Protein AF-A6WWS0-F1 (afdb_monomer_lite)

Organism: Brucella anthropi (strain ATCC 49188 / DSM 6882 / CCUG 24695 / JCM 21032 / LMG 3331 / NBRC 15819 / NCTC 12168 / Alc 37) (NCBI:txid439375)

Sequence (88 aa):
MASSKQQAERLRKQRERQKEYRDRMRAERKPTRDDVARVFLHFMIAKAMKSGNQDGMEKLIDLLLDGLADQGFDKDASLDVIDDLIDR

pLDDT: mean 77.32, std 8.54, range [50.44, 93.62]

Foldseek 3Di:
DPVVVVVVVVVVVVVVVVVVVVVVCVVVVPQDPVSVVLVVLVVVVVVCVVVVPVVVVVVVLVVVLVVCVVVVDDSVVVVVVSVVSVVD

Structure (mmCIF, N/CA/C/O backbone):
data_AF-A6WWS0-F1
#
_entry.id   AF-A6WWS0-F1
#
loop_
_atom_site.group_PDB
_atom_site.id
_atom_site.type_symbol
_atom_site.label_atom_id
_atom_site.label_alt_id
_atom_site.label_comp_id
_atom_site.label_asym_id
_atom_site.label_entity_id
_atom_site.label_seq_id
_atom_site.pdbx_PDB_ins_code
_atom_site.Cartn_x
_atom_site.Cartn_y
_atom_site.Cartn_z
_atom_site.occupancy
_atom_site.B_iso_or_equiv
_atom_site.auth_seq_id
_atom_site.auth_comp_id
_atom_site.auth_asym_id
_atom_site.auth_atom_id
_atom_site.pdbx_PDB_model_num
ATOM 1 N N . MET A 1 1 ? 11.168 -17.923 -35.201 1.00 50.44 1 MET A N 1
ATOM 2 C CA . MET A 1 1 ? 11.810 -18.493 -33.988 1.00 50.44 1 MET A CA 1
ATOM 3 C C . MET A 1 1 ? 12.993 -17.663 -33.435 1.00 50.44 1 MET A C 1
ATOM 5 O O . MET A 1 1 ? 13.626 -18.104 -32.488 1.00 50.44 1 MET A O 1
ATOM 9 N N . ALA A 1 2 ? 13.276 -16.443 -33.929 1.00 54.00 2 ALA A N 1
ATOM 10 C CA . ALA A 1 2 ? 14.359 -15.578 -33.411 1.00 54.00 2 ALA A CA 1
ATOM 11 C C . ALA A 1 2 ? 13.934 -14.607 -32.278 1.00 54.00 2 ALA A C 1
ATOM 13 O O . ALA A 1 2 ? 14.783 -14.045 -31.591 1.00 54.00 2 ALA A O 1
ATOM 14 N N . SER A 1 3 ? 12.625 -14.427 -32.060 1.00 62.03 3 SER A N 1
ATOM 15 C CA . SER A 1 3 ? 12.073 -13.430 -31.126 1.00 62.03 3 SER A CA 1
ATOM 16 C C . SER A 1 3 ? 12.222 -13.819 -29.645 1.00 62.03 3 SER A C 1
ATOM 18 O O . SER A 1 3 ? 12.569 -12.973 -28.823 1.00 62.03 3 SER A O 1
ATOM 20 N N . SER A 1 4 ? 12.079 -15.105 -29.297 1.00 69.75 4 SER A N 1
ATOM 21 C CA . SER A 1 4 ? 12.092 -15.550 -27.892 1.00 69.75 4 SER A CA 1
ATOM 22 C C . SER A 1 4 ? 13.459 -15.404 -27.218 1.00 69.75 4 SER A C 1
ATOM 24 O O . SER A 1 4 ? 13.527 -15.015 -26.055 1.00 69.75 4 SER A O 1
ATOM 26 N N . LYS A 1 5 ? 14.564 -15.640 -27.945 1.00 72.94 5 LYS A N 1
ATOM 27 C CA . LYS A 1 5 ? 15.928 -15.436 -27.423 1.00 72.94 5 LYS A CA 1
ATOM 28 C C . LYS A 1 5 ? 16.219 -13.957 -27.152 1.00 72.94 5 LYS A C 1
ATOM 30 O O . LYS A 1 5 ? 16.749 -13.631 -26.095 1.00 72.94 5 LYS A O 1
ATOM 35 N N . GLN A 1 6 ? 15.815 -13.056 -28.051 1.00 78.00 6 GLN A N 1
ATOM 36 C CA . GLN A 1 6 ? 15.976 -11.611 -27.847 1.00 78.00 6 GLN A CA 1
ATOM 37 C C . GLN A 1 6 ? 15.075 -11.075 -26.724 1.00 78.00 6 GLN A C 1
ATOM 39 O O . GLN A 1 6 ? 15.502 -10.217 -25.952 1.00 78.00 6 GLN A O 1
ATOM 44 N N . GLN A 1 7 ? 13.849 -11.589 -26.590 1.00 75.06 7 GLN A N 1
ATOM 45 C CA . GLN A 1 7 ? 12.951 -11.262 -25.477 1.00 75.06 7 GLN A CA 1
ATOM 46 C C . GLN A 1 7 ? 13.507 -11.753 -24.135 1.00 75.06 7 GLN A C 1
ATOM 48 O O . GLN A 1 7 ? 13.545 -10.986 -23.174 1.00 75.06 7 GLN A O 1
ATOM 53 N N . ALA A 1 8 ? 14.010 -12.989 -24.079 1.00 79.88 8 ALA A N 1
ATOM 54 C CA . ALA A 1 8 ? 14.644 -13.548 -22.889 1.00 79.88 8 ALA A CA 1
ATOM 55 C C . ALA A 1 8 ? 15.878 -12.737 -22.470 1.00 79.88 8 ALA A C 1
ATOM 57 O O . ALA A 1 8 ? 16.068 -12.457 -21.287 1.00 79.88 8 ALA A O 1
ATOM 58 N N . GLU A 1 9 ? 16.686 -12.291 -23.431 1.00 82.44 9 GLU A N 1
ATOM 59 C CA . GLU A 1 9 ? 17.861 -11.472 -23.145 1.00 82.44 9 GLU A CA 1
ATOM 60 C C . GLU A 1 9 ? 17.491 -10.059 -22.662 1.00 82.44 9 GLU A C 1
ATOM 62 O O . GLU A 1 9 ? 18.115 -9.536 -21.736 1.00 82.44 9 GLU A O 1
ATOM 67 N N . ARG A 1 10 ? 16.433 -9.452 -23.218 1.00 81.00 10 ARG A N 1
ATOM 68 C CA . ARG A 1 10 ? 15.889 -8.175 -22.724 1.00 81.00 10 ARG A CA 1
ATOM 69 C C . ARG A 1 10 ? 15.356 -8.299 -21.298 1.00 81.00 10 ARG A C 1
ATOM 71 O O . ARG A 1 10 ? 15.695 -7.464 -20.460 1.00 81.00 10 ARG A O 1
ATOM 78 N N . LEU A 1 11 ? 14.585 -9.348 -21.012 1.00 81.50 11 LEU A N 1
ATOM 79 C CA . LEU A 1 11 ? 14.064 -9.639 -19.675 1.00 81.50 11 LEU A CA 1
ATOM 80 C C . LEU A 1 11 ? 15.196 -9.890 -18.674 1.00 81.50 11 LEU A C 1
ATOM 82 O O . LEU A 1 11 ? 15.144 -9.376 -17.558 1.00 81.50 11 LEU A O 1
ATOM 86 N N . ARG A 1 12 ? 16.251 -10.614 -19.072 1.00 83.25 12 ARG A N 1
ATOM 87 C CA . ARG A 1 12 ? 17.434 -10.836 -18.229 1.00 83.25 12 ARG A CA 1
ATOM 88 C C . ARG A 1 12 ? 18.126 -9.520 -17.879 1.00 83.25 12 ARG A C 1
ATOM 90 O O . ARG A 1 12 ? 18.305 -9.236 -16.700 1.00 83.25 12 ARG A O 1
ATOM 97 N N . LYS A 1 13 ? 18.404 -8.676 -18.878 1.00 84.44 13 LYS A N 1
ATOM 98 C CA . LYS A 1 13 ? 19.014 -7.349 -18.672 1.00 84.44 13 LYS A CA 1
ATOM 99 C C . LYS A 1 13 ? 18.138 -6.438 -17.807 1.00 84.44 13 LYS A C 1
ATOM 101 O O . LYS A 1 13 ? 18.645 -5.646 -17.021 1.00 84.44 13 LYS A O 1
ATOM 106 N N . GLN A 1 14 ? 16.815 -6.534 -17.931 1.00 81.81 14 GLN A N 1
ATOM 107 C CA . GLN A 1 14 ? 15.888 -5.769 -17.095 1.00 81.81 14 GLN A CA 1
ATOM 108 C C . GLN A 1 14 ? 15.897 -6.256 -15.640 1.00 81.81 14 GLN A C 1
ATOM 110 O O . GLN A 1 14 ? 15.919 -5.432 -14.728 1.00 81.81 14 GLN A O 1
ATOM 115 N N . ARG A 1 15 ? 15.947 -7.576 -15.420 1.00 79.00 15 ARG A N 1
ATOM 116 C CA . ARG A 1 15 ? 16.088 -8.179 -14.086 1.00 79.00 15 ARG A CA 1
ATOM 117 C C . ARG A 1 15 ? 17.421 -7.820 -13.433 1.00 79.00 15 ARG A C 1
ATOM 119 O O . ARG A 1 15 ? 17.421 -7.481 -12.255 1.00 79.00 15 ARG A O 1
ATOM 126 N N . GLU A 1 16 ? 18.520 -7.846 -14.185 1.00 84.56 16 GLU A N 1
ATOM 127 C CA . GLU A 1 16 ? 19.852 -7.430 -13.719 1.00 84.56 16 GLU A CA 1
ATOM 128 C C . GLU A 1 16 ? 19.843 -5.962 -13.273 1.00 84.56 16 GLU A C 1
ATOM 130 O O . GLU A 1 16 ? 20.174 -5.679 -12.125 1.00 84.56 16 GLU A O 1
ATOM 135 N N . ARG A 1 17 ? 19.313 -5.045 -14.097 1.00 76.88 17 ARG A N 1
ATOM 136 C CA . ARG A 1 17 ? 19.169 -3.625 -13.720 1.00 76.88 17 ARG A CA 1
ATOM 137 C C . ARG A 1 17 ? 18.304 -3.416 -12.476 1.00 76.88 17 ARG A C 1
ATOM 139 O O . ARG A 1 17 ? 18.638 -2.608 -11.614 1.00 76.88 17 ARG A O 1
ATOM 146 N N . GLN A 1 18 ? 17.186 -4.135 -12.361 1.00 74.69 18 GLN A N 1
ATOM 147 C CA . GLN A 1 18 ? 16.332 -4.059 -11.170 1.00 74.69 18 GLN A CA 1
ATOM 148 C C . GLN A 1 18 ? 17.005 -4.644 -9.926 1.00 74.69 18 GLN A C 1
ATOM 150 O O . GLN A 1 18 ? 16.714 -4.213 -8.810 1.00 74.69 18 GLN A O 1
ATOM 155 N N . LYS A 1 19 ? 17.867 -5.650 -10.090 1.00 74.75 19 LYS A N 1
ATOM 156 C CA . LYS A 1 19 ? 18.652 -6.218 -8.996 1.00 74.75 19 LYS A CA 1
ATOM 157 C C . LYS A 1 19 ? 19.700 -5.212 -8.522 1.00 74.75 19 LYS A C 1
ATOM 159 O O . LYS A 1 19 ? 19.696 -4.882 -7.346 1.00 74.75 19 LYS A O 1
ATOM 164 N N . GLU A 1 20 ? 20.487 -4.640 -9.430 1.00 81.56 20 GLU A N 1
ATOM 165 C CA . GLU A 1 20 ? 21.491 -3.615 -9.109 1.00 81.56 20 GLU A CA 1
ATOM 166 C C . GLU A 1 20 ? 20.873 -2.378 -8.447 1.00 81.56 20 GLU A C 1
ATOM 168 O O . GLU A 1 20 ? 21.413 -1.852 -7.476 1.00 81.56 20 GLU A O 1
ATOM 173 N N . TYR A 1 21 ? 19.706 -1.935 -8.923 1.00 76.12 21 TYR A N 1
ATOM 174 C CA . TYR A 1 21 ? 18.963 -0.846 -8.293 1.00 76.12 21 TYR A CA 1
ATOM 175 C C . TYR A 1 21 ? 18.555 -1.187 -6.851 1.00 76.12 21 TYR A C 1
ATOM 177 O O . TYR A 1 21 ? 18.758 -0.377 -5.949 1.00 76.12 21 TYR A O 1
ATOM 185 N N . ARG A 1 22 ? 18.029 -2.397 -6.611 1.00 71.31 22 ARG A N 1
ATOM 186 C CA . ARG A 1 22 ? 17.667 -2.863 -5.262 1.00 71.31 22 ARG A CA 1
ATOM 187 C C . ARG A 1 22 ? 18.886 -3.014 -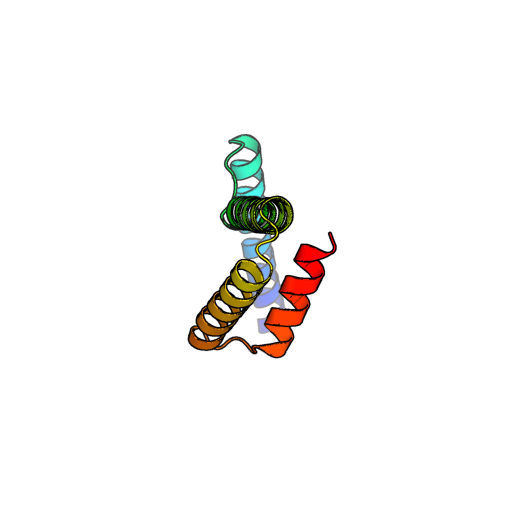4.355 1.00 71.31 22 ARG A C 1
ATOM 189 O O . ARG A 1 22 ? 18.816 -2.620 -3.195 1.00 71.31 22 ARG A O 1
ATOM 196 N N . ASP A 1 23 ? 19.992 -3.535 -4.875 1.00 77.56 23 ASP A N 1
ATOM 197 C CA . ASP A 1 23 ? 21.236 -3.716 -4.125 1.00 77.56 23 ASP A CA 1
ATOM 198 C C . ASP A 1 23 ? 21.839 -2.358 -3.722 1.00 77.56 23 ASP A C 1
ATOM 200 O O . ASP A 1 23 ? 22.253 -2.184 -2.576 1.00 77.56 23 ASP A O 1
ATOM 204 N N . ARG A 1 24 ? 21.782 -1.351 -4.606 1.00 72.94 24 ARG A N 1
ATOM 205 C CA . ARG A 1 24 ? 22.157 0.035 -4.280 1.00 72.94 24 ARG A CA 1
ATOM 206 C C . ARG A 1 24 ? 21.250 0.666 -3.227 1.00 72.94 24 ARG A C 1
ATOM 208 O O . ARG A 1 24 ? 21.753 1.242 -2.271 1.00 72.94 24 ARG A O 1
ATOM 215 N N . MET A 1 25 ? 19.931 0.527 -3.364 1.00 64.62 25 MET A N 1
ATOM 216 C CA . MET A 1 25 ? 18.977 1.056 -2.377 1.00 64.62 25 MET A CA 1
ATOM 217 C C . MET A 1 25 ? 19.175 0.414 -0.993 1.00 64.62 25 MET A C 1
ATOM 219 O O . MET A 1 25 ? 19.130 1.109 0.022 1.00 64.62 25 MET A O 1
ATOM 223 N N . ARG A 1 26 ? 19.476 -0.893 -0.948 1.00 65.69 26 ARG A N 1
ATOM 224 C CA . ARG A 1 26 ? 19.851 -1.604 0.286 1.00 65.69 26 ARG A CA 1
ATOM 225 C C . ARG A 1 26 ? 21.153 -1.077 0.886 1.00 65.69 26 ARG A C 1
ATOM 227 O O . ARG A 1 26 ? 21.203 -0.868 2.096 1.00 65.69 26 ARG A O 1
ATOM 234 N N . ALA A 1 27 ? 22.178 -0.840 0.066 1.00 69.88 27 ALA A N 1
ATOM 235 C CA . ALA A 1 27 ? 23.450 -0.275 0.520 1.00 69.88 27 ALA A CA 1
ATOM 236 C C . ALA A 1 27 ? 23.283 1.150 1.080 1.00 69.88 27 ALA A C 1
ATOM 238 O O . ALA A 1 27 ? 23.881 1.491 2.096 1.00 69.88 27 ALA A O 1
ATOM 239 N N . GLU A 1 28 ? 22.408 1.952 0.470 1.00 73.38 28 GLU A N 1
ATOM 240 C CA . GLU A 1 28 ? 22.048 3.303 0.920 1.00 73.38 28 GLU A CA 1
ATOM 241 C C . GLU A 1 28 ? 21.085 3.300 2.131 1.00 73.38 28 GLU A C 1
ATOM 243 O O . GLU A 1 28 ? 20.744 4.366 2.641 1.00 73.38 28 GLU A O 1
ATOM 248 N N . ARG A 1 29 ? 20.636 2.119 2.603 1.00 69.19 29 ARG A N 1
ATOM 249 C CA . ARG A 1 29 ? 19.605 1.932 3.652 1.00 69.19 29 ARG A CA 1
ATOM 250 C C . ARG A 1 29 ? 18.347 2.771 3.404 1.00 69.19 29 ARG A C 1
ATOM 252 O O . ARG A 1 29 ? 17.649 3.156 4.342 1.00 69.19 29 ARG A O 1
ATOM 259 N N . LYS A 1 30 ? 18.069 3.070 2.136 1.00 68.19 30 LYS A N 1
ATOM 260 C CA . LYS A 1 30 ? 16.957 3.917 1.734 1.00 68.19 30 LYS A CA 1
ATOM 261 C C . LYS A 1 30 ? 15.717 3.035 1.604 1.00 68.19 30 LYS A C 1
ATOM 263 O O . LYS A 1 30 ? 15.736 2.111 0.787 1.00 68.19 30 LYS A O 1
ATOM 268 N N . PRO A 1 31 ? 14.653 3.283 2.385 1.00 68.06 31 PRO A N 1
ATOM 269 C CA . PRO A 1 31 ? 13.441 2.489 2.281 1.00 68.06 31 PRO A CA 1
ATOM 270 C C . PRO A 1 31 ? 12.825 2.684 0.895 1.00 68.06 31 PRO A C 1
ATOM 272 O O . PRO A 1 31 ? 12.772 3.797 0.361 1.00 68.06 31 PRO A O 1
ATOM 275 N N . THR A 1 32 ? 12.382 1.587 0.291 1.00 73.38 32 THR A N 1
ATOM 276 C CA . THR A 1 32 ? 11.624 1.629 -0.956 1.00 73.38 32 THR A CA 1
ATOM 277 C C . THR A 1 32 ? 10.202 2.126 -0.694 1.00 73.38 32 THR A C 1
ATOM 279 O O . THR A 1 32 ? 9.746 2.194 0.448 1.00 73.38 32 THR A O 1
ATOM 282 N N . ARG A 1 33 ? 9.463 2.461 -1.760 1.00 67.81 33 ARG A N 1
ATOM 283 C CA . ARG A 1 33 ? 8.035 2.802 -1.647 1.00 67.81 33 ARG A CA 1
ATOM 284 C C . ARG A 1 33 ? 7.243 1.690 -0.944 1.00 67.81 33 ARG A C 1
ATOM 286 O O . ARG A 1 33 ? 6.358 2.011 -0.161 1.00 67.81 33 ARG A O 1
ATOM 293 N N . ASP A 1 34 ? 7.581 0.425 -1.204 1.00 74.00 34 ASP A N 1
ATOM 294 C CA . ASP A 1 34 ? 6.940 -0.735 -0.571 1.00 74.00 34 ASP A CA 1
ATOM 295 C C . ASP A 1 34 ? 7.281 -0.829 0.922 1.00 74.00 34 ASP A C 1
ATOM 297 O O . ASP A 1 34 ? 6.394 -1.026 1.744 1.00 74.00 34 ASP A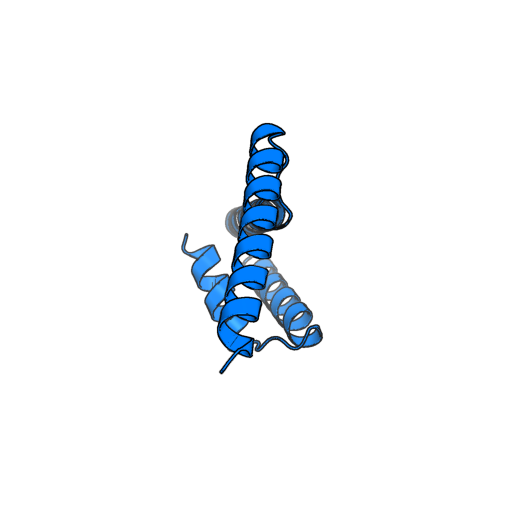 O 1
ATOM 301 N N . ASP A 1 35 ? 8.543 -0.587 1.293 1.00 69.81 35 ASP A N 1
ATOM 302 C CA . ASP A 1 35 ? 8.960 -0.576 2.703 1.00 69.81 35 ASP A CA 1
ATOM 303 C C . ASP A 1 35 ? 8.227 0.520 3.492 1.00 69.81 35 ASP A C 1
ATOM 305 O O . ASP A 1 35 ? 7.759 0.284 4.606 1.00 69.81 35 ASP A O 1
ATOM 309 N N . VAL A 1 36 ? 8.078 1.714 2.902 1.00 71.06 36 VAL A N 1
ATOM 310 C CA . VAL A 1 36 ? 7.315 2.815 3.511 1.00 71.06 36 VAL A CA 1
ATOM 311 C C . VAL A 1 36 ? 5.833 2.462 3.608 1.00 71.06 36 VAL A C 1
ATOM 313 O O . VAL A 1 36 ? 5.244 2.663 4.666 1.00 71.06 36 VAL A O 1
ATOM 316 N N . ALA A 1 37 ? 5.236 1.918 2.543 1.00 76.38 37 ALA A N 1
ATOM 317 C CA . ALA A 1 37 ? 3.829 1.520 2.535 1.00 76.38 37 ALA A CA 1
ATOM 318 C C . ALA A 1 37 ? 3.537 0.458 3.604 1.00 76.38 37 ALA A C 1
ATOM 320 O O . ALA A 1 37 ? 2.579 0.599 4.358 1.00 76.38 37 ALA A O 1
ATOM 321 N N . ARG A 1 38 ? 4.410 -0.548 3.732 1.00 75.81 38 ARG A N 1
ATOM 322 C CA . ARG A 1 38 ? 4.294 -1.618 4.727 1.00 75.81 38 ARG A CA 1
ATOM 323 C C . ARG A 1 38 ? 4.353 -1.087 6.156 1.00 75.81 38 ARG A C 1
ATOM 325 O O . ARG A 1 38 ? 3.489 -1.406 6.965 1.00 75.81 38 ARG A O 1
ATOM 332 N N . VAL A 1 39 ? 5.350 -0.257 6.471 1.00 75.38 39 VAL A N 1
ATOM 333 C CA . VAL A 1 39 ? 5.486 0.328 7.817 1.00 75.38 39 VAL A CA 1
ATOM 334 C C . VAL A 1 39 ? 4.323 1.272 8.121 1.00 75.38 39 VAL A C 1
ATOM 336 O O . VAL A 1 39 ? 3.810 1.275 9.239 1.00 75.38 39 VAL A O 1
ATOM 339 N N . PHE A 1 40 ? 3.881 2.052 7.134 1.00 75.06 40 PHE A N 1
ATOM 340 C CA . PHE A 1 40 ? 2.760 2.971 7.291 1.00 75.06 40 PHE A CA 1
ATOM 341 C C . PHE A 1 40 ? 1.446 2.227 7.557 1.00 75.06 40 PHE A C 1
ATOM 343 O O . PHE A 1 40 ? 0.741 2.573 8.503 1.00 75.06 40 PHE A O 1
ATOM 350 N N . LEU A 1 41 ? 1.157 1.172 6.788 1.00 76.50 41 LEU A N 1
ATOM 351 C CA . LEU A 1 41 ? -0.019 0.326 6.985 1.00 76.50 41 LEU A CA 1
ATOM 352 C C . LEU A 1 41 ? -0.006 -0.318 8.376 1.00 76.50 41 LEU A C 1
ATOM 354 O O . LEU A 1 41 ? -0.962 -0.154 9.132 1.00 76.50 41 LEU A O 1
ATOM 358 N N . HIS A 1 42 ? 1.107 -0.949 8.762 1.00 76.56 42 HIS A N 1
ATOM 359 C CA . HIS A 1 42 ? 1.255 -1.550 10.089 1.00 76.56 42 HIS A CA 1
ATOM 360 C C . HIS A 1 42 ? 1.023 -0.531 11.216 1.00 76.56 42 HIS A C 1
ATOM 362 O O . HIS A 1 42 ? 0.326 -0.815 12.190 1.00 76.56 42 HIS A O 1
ATOM 368 N N . PHE A 1 43 ? 1.558 0.687 11.082 1.00 77.00 43 PHE A N 1
ATOM 369 C CA . PHE A 1 43 ? 1.365 1.742 12.075 1.00 77.00 43 PHE A CA 1
ATOM 370 C C . PHE A 1 43 ? -0.100 2.186 12.183 1.00 77.00 43 PHE A C 1
ATOM 372 O O . PHE A 1 43 ? -0.600 2.400 13.289 1.00 77.00 43 PHE A O 1
ATOM 379 N N . MET A 1 44 ? -0.799 2.307 11.052 1.00 75.19 44 MET A N 1
ATOM 380 C CA . MET A 1 44 ? -2.226 2.634 11.024 1.00 75.19 44 MET A CA 1
ATOM 381 C C . MET A 1 44 ? -3.062 1.536 11.692 1.00 75.19 44 MET A C 1
ATOM 383 O O . MET A 1 44 ? -3.918 1.860 12.518 1.00 75.19 44 MET A O 1
ATOM 387 N N . ILE A 1 45 ? -2.744 0.261 11.434 1.00 72.62 45 ILE A N 1
ATOM 388 C CA . ILE A 1 45 ? -3.387 -0.891 12.081 1.00 72.62 45 ILE A CA 1
ATOM 389 C C . ILE A 1 45 ? -3.165 -0.891 13.588 1.00 72.62 45 ILE 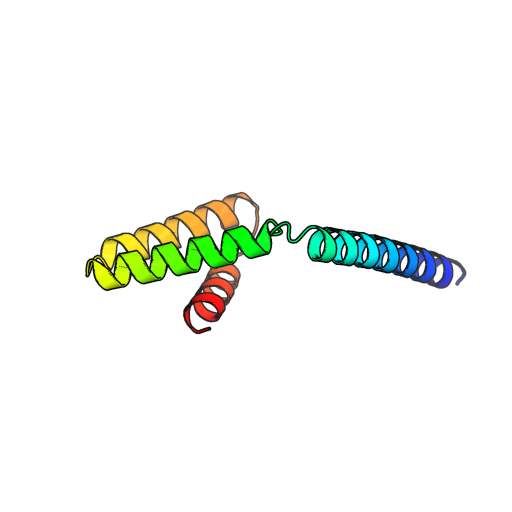A C 1
ATOM 391 O O . ILE A 1 45 ? -4.129 -0.877 14.358 1.00 72.62 45 ILE A O 1
ATOM 395 N N . ALA A 1 46 ? -1.911 -0.815 14.029 1.00 74.19 46 ALA A N 1
ATOM 396 C CA . ALA A 1 46 ? -1.577 -0.791 15.449 1.00 74.19 46 ALA A CA 1
ATOM 397 C C . ALA A 1 46 ? -2.250 0.385 16.180 1.00 74.19 46 ALA A C 1
ATOM 399 O O . ALA A 1 46 ? -2.717 0.240 17.313 1.00 74.19 46 ALA A O 1
ATOM 400 N N . LYS A 1 47 ? -2.337 1.553 15.530 1.00 74.00 47 LYS A N 1
ATOM 401 C CA . LYS A 1 47 ? -3.003 2.734 16.086 1.00 74.00 47 LYS A CA 1
ATOM 402 C C . LYS A 1 47 ? -4.514 2.536 16.212 1.00 74.00 47 LYS A C 1
ATOM 404 O O . LYS A 1 47 ? -5.050 2.884 17.261 1.00 74.00 47 LYS A O 1
ATOM 409 N N . ALA A 1 48 ? -5.175 1.992 15.190 1.00 70.31 48 ALA A N 1
ATOM 410 C CA . ALA A 1 48 ? -6.615 1.740 15.202 1.00 70.31 48 ALA A CA 1
ATOM 411 C C . ALA A 1 48 ? -7.012 0.690 16.253 1.00 70.31 48 ALA A C 1
ATOM 413 O O . ALA A 1 48 ? -7.971 0.899 16.997 1.00 70.31 48 ALA A O 1
ATOM 414 N N . MET A 1 49 ? -6.221 -0.383 16.395 1.00 70.12 49 MET A N 1
ATOM 415 C CA . MET A 1 49 ? -6.436 -1.366 17.462 1.00 70.12 49 MET A CA 1
ATOM 416 C C . MET A 1 49 ? -6.263 -0.745 18.850 1.00 70.12 49 MET A C 1
ATOM 418 O O . MET A 1 49 ? -7.081 -0.961 19.740 1.00 70.12 49 MET A O 1
ATOM 422 N N . LYS A 1 50 ? -5.213 0.065 19.045 1.00 74.50 50 LYS A N 1
ATOM 423 C CA . LYS A 1 50 ? -4.933 0.696 20.342 1.00 74.50 50 LYS A CA 1
ATOM 424 C C . LYS A 1 50 ? -5.990 1.728 20.743 1.00 74.50 50 LYS A C 1
ATOM 426 O O . LYS A 1 50 ? -6.203 1.935 21.934 1.00 74.50 50 LYS A O 1
ATOM 431 N N . SER A 1 51 ? -6.629 2.391 19.781 1.00 73.81 51 SER A N 1
ATOM 432 C CA . SER A 1 51 ? -7.702 3.352 20.049 1.00 73.81 51 SER A CA 1
ATOM 433 C C . SER A 1 51 ? -9.086 2.713 20.192 1.00 73.81 51 SER A C 1
ATOM 435 O O . SER A 1 51 ? -10.029 3.439 20.493 1.00 73.81 51 SER A O 1
ATOM 437 N N . GLY A 1 52 ? -9.226 1.397 19.970 1.00 69.88 52 GLY A N 1
ATOM 438 C CA . GLY A 1 52 ? -10.530 0.724 19.925 1.00 69.88 52 GLY A CA 1
ATOM 439 C C . GLY A 1 52 ? -11.427 1.230 18.790 1.00 69.88 52 GLY A C 1
ATOM 440 O O . GLY A 1 52 ? -12.640 1.058 18.840 1.00 69.88 52 GLY A O 1
ATOM 441 N N . ASN A 1 53 ? -10.847 1.896 17.788 1.00 73.44 53 ASN A N 1
ATOM 442 C CA . ASN A 1 53 ? -11.578 2.557 16.712 1.00 73.44 53 ASN A CA 1
ATOM 443 C C . ASN A 1 53 ? -11.706 1.618 15.505 1.00 73.44 53 ASN A C 1
ATOM 445 O O . ASN A 1 53 ? -11.060 1.842 14.478 1.00 73.44 53 ASN A O 1
ATOM 449 N N . GLN A 1 54 ? -12.501 0.555 15.657 1.00 70.88 54 GLN A N 1
ATOM 450 C CA . GLN A 1 54 ? -12.757 -0.418 14.588 1.00 70.88 54 GLN A CA 1
ATOM 451 C C . GLN A 1 54 ? -13.410 0.245 13.364 1.00 70.88 54 GLN A C 1
ATOM 453 O O . GLN A 1 54 ? -12.905 0.079 12.258 1.00 70.88 54 GLN A O 1
ATOM 458 N N . ASP A 1 55 ? -14.395 1.126 13.561 1.00 77.88 55 ASP A N 1
ATOM 459 C CA . ASP A 1 55 ? -15.026 1.907 12.482 1.00 77.88 55 ASP A CA 1
ATOM 460 C C . ASP A 1 55 ? -14.024 2.732 11.659 1.00 77.88 55 ASP A C 1
ATOM 462 O O . ASP A 1 55 ? -14.181 2.932 10.454 1.00 77.88 55 ASP A O 1
ATOM 466 N N . GLY A 1 56 ? -12.998 3.280 12.314 1.00 77.69 56 GLY A N 1
ATOM 467 C CA . GLY A 1 56 ? -11.949 4.044 11.643 1.00 77.69 56 GLY A CA 1
ATOM 468 C C . GLY A 1 56 ? -11.032 3.171 10.791 1.00 77.69 56 GLY A C 1
ATOM 469 O O . GLY A 1 56 ? -10.483 3.661 9.806 1.00 77.69 56 GLY A O 1
ATOM 470 N N . MET A 1 57 ? -10.872 1.900 11.165 1.00 77.00 57 MET A N 1
ATOM 471 C CA . MET A 1 57 ? -10.121 0.928 10.381 1.00 77.00 57 MET A CA 1
ATOM 472 C C . MET A 1 57 ? -10.899 0.494 9.142 1.00 77.00 57 MET A C 1
ATOM 474 O O . MET A 1 57 ? -10.359 0.565 8.043 1.00 77.00 57 MET A O 1
ATOM 478 N N . GLU A 1 58 ? -12.165 0.108 9.303 1.00 80.75 58 GLU A N 1
ATOM 479 C CA . GLU A 1 58 ? -13.016 -0.313 8.182 1.00 80.75 58 GLU A CA 1
ATOM 480 C C . GLU A 1 58 ? -13.085 0.778 7.107 1.00 80.75 58 GLU A C 1
ATOM 482 O O . GLU A 1 58 ? -12.785 0.529 5.944 1.00 80.75 58 GLU A O 1
ATOM 487 N N . LYS A 1 59 ? -13.298 2.038 7.513 1.00 83.62 59 LYS A N 1
ATOM 488 C CA . LYS A 1 59 ? -13.285 3.184 6.587 1.00 83.62 59 LYS A CA 1
ATOM 489 C C . LYS A 1 59 ? -11.951 3.387 5.870 1.00 83.62 59 LYS A C 1
ATOM 491 O O . LYS A 1 59 ? -11.931 3.903 4.756 1.00 83.62 59 LYS A O 1
ATOM 496 N N . LEU A 1 60 ? -10.830 3.063 6.515 1.00 81.56 60 LEU A N 1
ATOM 497 C CA . LEU A 1 60 ? -9.512 3.168 5.890 1.00 81.56 60 LEU A CA 1
ATOM 498 C C . LEU A 1 60 ? -9.316 2.069 4.840 1.00 81.56 60 LEU A C 1
ATOM 500 O O . LEU A 1 60 ? -8.755 2.352 3.781 1.00 81.56 60 LEU A O 1
ATOM 504 N N . ILE A 1 61 ? -9.778 0.851 5.132 1.00 83.88 61 ILE A N 1
ATOM 505 C CA . ILE A 1 61 ? -9.765 -0.277 4.194 1.00 83.88 61 ILE A CA 1
ATOM 506 C C . ILE A 1 61 ? -10.640 0.057 2.983 1.00 83.88 61 ILE A C 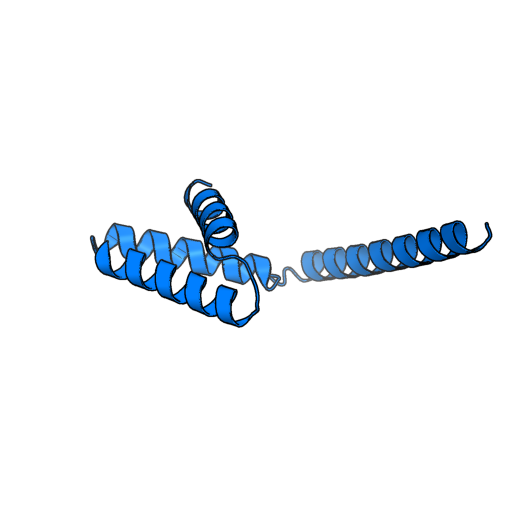1
ATOM 508 O O . ILE A 1 61 ? -10.151 -0.022 1.858 1.00 83.88 61 ILE A O 1
ATOM 512 N N . ASP A 1 62 ? -11.861 0.549 3.196 1.00 88.38 62 ASP A N 1
ATOM 513 C CA . ASP A 1 62 ? -12.759 0.972 2.113 1.00 88.38 62 ASP A CA 1
ATOM 514 C C . ASP A 1 62 ? -12.109 2.030 1.210 1.00 88.38 62 ASP A C 1
ATOM 516 O O . ASP A 1 62 ? -12.109 1.904 -0.014 1.00 88.38 62 ASP A O 1
ATOM 520 N N . LEU A 1 63 ? -11.471 3.044 1.807 1.00 88.38 63 LEU A N 1
ATOM 521 C CA . LEU A 1 63 ? -10.800 4.109 1.058 1.00 88.38 63 LEU A CA 1
ATOM 522 C C . LEU A 1 63 ? -9.612 3.587 0.228 1.00 88.38 63 LEU A C 1
ATOM 524 O O . LEU A 1 63 ? -9.341 4.092 -0.864 1.00 88.38 63 LEU A O 1
ATOM 528 N N . LEU A 1 64 ? -8.887 2.586 0.738 1.00 85.25 64 LEU A N 1
ATOM 529 C CA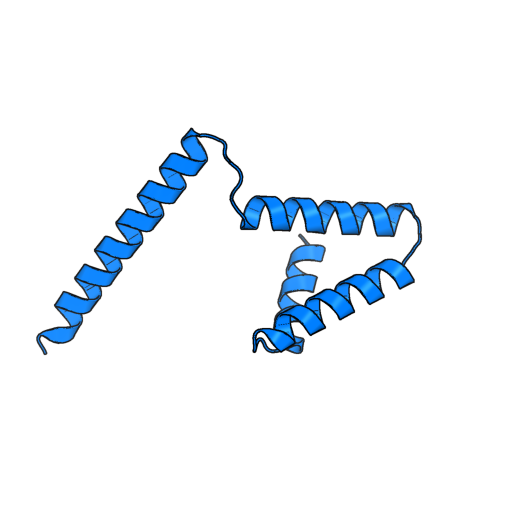 . LEU A 1 64 ? -7.812 1.919 0.002 1.00 85.25 64 LEU A CA 1
ATOM 530 C C . LEU A 1 64 ? -8.365 1.104 -1.170 1.00 85.25 64 LEU A C 1
ATOM 532 O O . LEU A 1 64 ? -7.816 1.190 -2.269 1.00 85.25 64 LEU A O 1
ATOM 536 N N . LEU A 1 65 ? -9.449 0.358 -0.956 1.00 89.94 65 LEU A N 1
ATOM 537 C CA . LEU A 1 65 ? -10.110 -0.425 -1.999 1.00 89.94 65 LEU A CA 1
ATOM 538 C C . LEU A 1 65 ? -10.679 0.468 -3.104 1.00 89.94 65 LEU A C 1
ATOM 540 O O . LEU A 1 65 ? -10.515 0.153 -4.281 1.00 89.94 65 LEU A O 1
ATOM 544 N N . ASP A 1 66 ? -11.287 1.601 -2.752 1.00 91.06 66 ASP A N 1
ATOM 545 C CA . ASP A 1 66 ? -11.748 2.603 -3.718 1.00 91.06 66 ASP A CA 1
ATOM 546 C C . ASP A 1 66 ? -10.579 3.175 -4.528 1.00 91.06 66 ASP A C 1
ATOM 548 O O . ASP A 1 66 ? -10.611 3.171 -5.758 1.00 91.06 66 ASP A O 1
ATOM 552 N N . GLY A 1 67 ? -9.491 3.575 -3.862 1.00 89.12 67 GLY A N 1
ATOM 553 C CA . GLY A 1 67 ? -8.309 4.101 -4.546 1.00 89.12 67 GLY A CA 1
ATOM 554 C C . GLY A 1 67 ? -7.615 3.081 -5.458 1.00 89.12 67 GLY A C 1
ATOM 555 O O . GLY A 1 67 ? -6.995 3.462 -6.455 1.00 89.12 67 GLY A O 1
ATOM 556 N N . LEU A 1 68 ? -7.690 1.788 -5.138 1.00 87.56 68 LEU A N 1
ATOM 557 C CA . LEU A 1 68 ? -7.192 0.703 -5.988 1.00 87.56 68 LEU A CA 1
ATOM 558 C C . LEU A 1 68 ? -8.141 0.429 -7.164 1.00 87.56 68 LEU A C 1
ATOM 560 O O . LEU A 1 68 ? -7.676 0.273 -8.295 1.00 87.56 68 LEU A O 1
ATOM 564 N N . ALA A 1 69 ? -9.451 0.462 -6.933 1.00 91.06 69 ALA A N 1
ATOM 565 C CA . ALA A 1 69 ? -10.453 0.334 -7.986 1.00 91.06 69 ALA A CA 1
ATOM 566 C C . ALA A 1 69 ? -10.347 1.459 -9.026 1.00 91.06 69 ALA A C 1
ATOM 568 O O . ALA A 1 69 ? -10.390 1.190 -10.226 1.00 91.06 69 ALA A O 1
ATOM 569 N N . ASP A 1 70 ? -10.094 2.695 -8.589 1.00 92.38 70 ASP A N 1
ATOM 570 C CA . ASP A 1 70 ? -9.859 3.845 -9.474 1.00 92.38 70 ASP A CA 1
ATOM 571 C C . ASP A 1 70 ? -8.622 3.669 -10.373 1.00 92.38 70 ASP A C 1
ATOM 573 O O . ASP A 1 70 ? -8.534 4.239 -11.462 1.00 92.38 70 ASP A O 1
ATOM 577 N N . GLN A 1 71 ? -7.659 2.851 -9.943 1.00 89.69 71 GLN A N 1
ATOM 578 C CA . GLN A 1 71 ? -6.483 2.476 -10.732 1.00 89.69 71 GLN A CA 1
ATOM 579 C C . GLN A 1 71 ? -6.739 1.267 -11.652 1.00 89.69 71 GLN A C 1
ATOM 581 O O . GLN A 1 71 ? -5.846 0.871 -12.404 1.00 89.69 71 GLN A O 1
ATOM 586 N N . GLY A 1 72 ? -7.949 0.701 -11.620 1.00 90.94 72 GLY A N 1
ATOM 587 C CA . GLY A 1 72 ? -8.366 -0.451 -12.415 1.00 90.94 72 GLY A CA 1
ATOM 588 C C . GLY A 1 72 ? -8.052 -1.806 -11.781 1.00 90.94 72 GLY A C 1
ATOM 589 O O . GLY A 1 72 ? -8.076 -2.814 -12.489 1.00 90.94 72 GLY A O 1
ATOM 590 N N . PHE A 1 73 ? -7.725 -1.849 -10.486 1.00 91.81 73 PHE A N 1
ATOM 591 C CA . PHE A 1 73 ? -7.554 -3.107 -9.761 1.00 91.81 73 PHE A CA 1
ATOM 592 C C . PHE A 1 73 ? -8.902 -3.670 -9.305 1.00 91.81 73 PHE A C 1
ATOM 594 O O . PHE A 1 73 ? -9.845 -2.931 -9.029 1.00 91.81 73 PHE A O 1
ATOM 601 N N . ASP A 1 74 ? -8.982 -4.995 -9.223 1.00 93.62 74 ASP A N 1
ATOM 602 C CA . ASP A 1 74 ? -10.150 -5.684 -8.683 1.00 93.62 74 ASP A CA 1
ATOM 603 C C . ASP A 1 74 ? -10.221 -5.497 -7.161 1.00 93.62 74 ASP A C 1
ATOM 605 O O . ASP A 1 74 ? -9.204 -5.628 -6.471 1.00 93.62 74 ASP A O 1
ATOM 609 N N . LYS A 1 75 ? -11.403 -5.148 -6.643 1.00 87.69 75 LYS A N 1
ATOM 610 C CA . LYS A 1 75 ? -11.583 -4.850 -5.216 1.00 87.69 75 LYS A CA 1
ATOM 611 C C . LYS A 1 75 ? -11.430 -6.092 -4.347 1.00 87.69 75 LYS A C 1
ATOM 613 O O . LYS A 1 75 ? -10.746 -6.009 -3.333 1.00 87.69 75 LYS A O 1
ATOM 618 N N . ASP A 1 76 ? -11.995 -7.222 -4.757 1.00 87.75 76 ASP A N 1
ATOM 619 C CA . ASP A 1 76 ? -11.968 -8.449 -3.959 1.00 87.75 76 ASP A CA 1
ATOM 620 C C . ASP A 1 76 ? -10.538 -9.001 -3.888 1.00 87.75 76 ASP A C 1
ATOM 622 O O . ASP A 1 76 ? -10.010 -9.243 -2.807 1.00 87.75 76 ASP A O 1
ATOM 626 N N . ALA A 1 77 ? -9.837 -9.047 -5.025 1.00 85.19 77 ALA A N 1
ATOM 627 C CA . ALA A 1 77 ? -8.424 -9.426 -5.057 1.00 85.19 77 ALA A CA 1
ATOM 628 C C . ALA A 1 77 ? -7.521 -8.448 -4.280 1.00 85.19 77 ALA A C 1
ATOM 630 O O . ALA A 1 77 ? -6.460 -8.831 -3.787 1.00 85.19 77 ALA A O 1
ATOM 631 N N . SER A 1 78 ? -7.906 -7.172 -4.193 1.00 86.69 78 SER A N 1
ATOM 632 C CA . SER A 1 78 ? -7.186 -6.183 -3.385 1.00 86.69 78 SER A CA 1
ATOM 633 C C . SER A 1 78 ? -7.427 -6.384 -1.891 1.00 86.69 78 SER A C 1
ATOM 635 O O . SER A 1 78 ? -6.489 -6.216 -1.114 1.00 86.69 78 SER A O 1
ATOM 637 N N . LEU A 1 79 ? -8.650 -6.757 -1.500 1.00 85.81 79 LEU A N 1
ATOM 638 C CA . LEU A 1 79 ? -8.999 -7.080 -0.119 1.00 85.81 79 LEU A CA 1
ATOM 639 C C . LEU A 1 79 ? -8.214 -8.301 0.362 1.00 85.81 79 LEU A C 1
ATOM 641 O O . LEU A 1 79 ? -7.555 -8.200 1.389 1.00 85.81 79 LEU A O 1
ATOM 645 N N . ASP A 1 80 ? -8.151 -9.371 -0.436 1.00 84.81 80 ASP A N 1
ATOM 646 C CA . ASP A 1 80 ? -7.358 -10.568 -0.116 1.00 84.81 80 ASP A CA 1
ATOM 647 C C . ASP A 1 80 ? -5.886 -10.223 0.187 1.00 84.81 80 ASP A C 1
ATOM 649 O O . ASP A 1 80 ? -5.285 -10.736 1.128 1.00 84.81 80 ASP A O 1
ATOM 653 N N . VAL A 1 81 ? -5.289 -9.314 -0.595 1.00 81.56 81 VAL A N 1
ATOM 654 C CA . VAL A 1 81 ? -3.902 -8.861 -0.387 1.00 81.56 81 VAL A CA 1
ATOM 655 C C . VAL A 1 81 ? -3.764 -8.008 0.875 1.00 81.56 81 VAL A C 1
ATOM 657 O O . VAL A 1 81 ? -2.728 -8.065 1.538 1.00 81.56 81 VAL A O 1
ATOM 660 N N . ILE A 1 82 ? -4.765 -7.186 1.190 1.00 79.69 82 ILE A N 1
ATOM 661 C CA . ILE A 1 82 ? -4.782 -6.374 2.410 1.00 79.69 82 ILE A CA 1
ATOM 662 C C . ILE A 1 82 ? -4.908 -7.280 3.640 1.00 79.69 82 ILE A C 1
ATOM 664 O O . ILE A 1 82 ? -4.141 -7.092 4.583 1.00 79.69 82 ILE A O 1
ATOM 668 N N . ASP A 1 83 ? -5.784 -8.281 3.607 1.00 79.44 83 ASP A N 1
ATOM 669 C CA . ASP A 1 83 ? -5.961 -9.253 4.688 1.00 79.44 83 ASP A CA 1
ATOM 670 C C . ASP A 1 83 ? -4.674 -10.061 4.922 1.00 79.44 83 ASP A C 1
ATOM 672 O O . ASP A 1 83 ? -4.159 -10.098 6.041 1.00 79.44 83 ASP A O 1
ATOM 676 N N . ASP A 1 84 ? -4.041 -10.564 3.855 1.00 76.88 84 ASP A N 1
ATOM 677 C CA . ASP A 1 84 ? -2.728 -11.233 3.912 1.00 76.88 84 ASP A CA 1
ATOM 678 C C . ASP A 1 84 ? -1.617 -10.348 4.521 1.00 76.88 84 ASP A C 1
ATOM 680 O O . ASP A 1 84 ? -0.630 -10.849 5.077 1.00 76.88 84 ASP A O 1
ATOM 684 N N . LEU A 1 85 ? -1.722 -9.024 4.362 1.00 70.88 85 LEU A N 1
ATOM 685 C CA . LEU A 1 85 ? -0.793 -8.052 4.943 1.00 70.88 85 LEU A CA 1
ATOM 686 C C . LEU A 1 85 ? -1.112 -7.728 6.405 1.00 70.88 85 LEU A C 1
ATOM 688 O O . LEU A 1 85 ? -0.187 -7.376 7.135 1.00 70.88 85 LEU A O 1
ATOM 692 N N . ILE A 1 86 ? -2.377 -7.804 6.818 1.00 69.81 86 ILE A N 1
ATOM 693 C CA . ILE A 1 86 ? -2.811 -7.602 8.206 1.00 69.81 86 ILE A CA 1
ATOM 694 C C . ILE A 1 86 ? -2.432 -8.814 9.066 1.00 69.81 86 ILE A C 1
ATOM 696 O O . ILE A 1 86 ? -1.989 -8.637 10.201 1.00 69.81 86 ILE A O 1
ATOM 700 N N . ASP A 1 87 ? -2.550 -10.022 8.514 1.00 6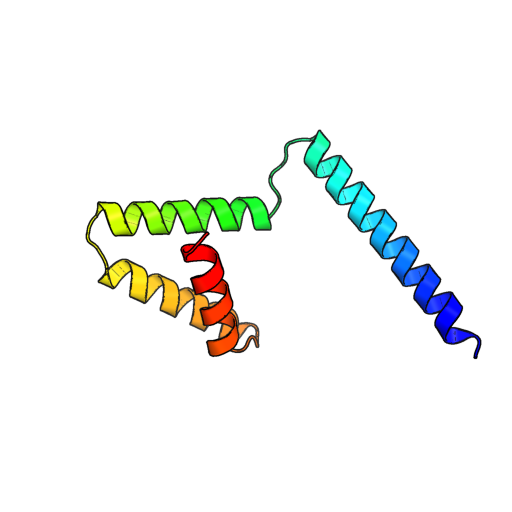7.81 87 ASP A N 1
ATOM 701 C CA . ASP A 1 87 ? -2.284 -11.281 9.218 1.00 67.81 87 ASP A CA 1
ATOM 702 C C . ASP A 1 87 ? -0.782 -11.594 9.414 1.00 67.81 87 ASP A C 1
ATOM 704 O O . ASP A 1 87 ? -0.432 -12.524 10.149 1.00 67.81 87 ASP A O 1
ATOM 708 N N . ARG A 1 88 ? 0.123 -10.835 8.776 1.00 55.97 88 ARG A N 1
ATOM 709 C CA . ARG A 1 88 ? 1.590 -11.014 8.831 1.00 55.97 88 ARG A CA 1
ATOM 710 C C . ARG A 1 88 ? 2.314 -10.003 9.716 1.00 55.97 88 ARG A C 1
ATOM 712 O O . ARG A 1 88 ? 3.255 -10.443 10.418 1.00 55.97 88 ARG A O 1
#

Secondary structure (DSSP, 8-state):
--HHHHHHHHHHHHHHHHHHHHHHHHHTTPPPHHHHHHHHHHHHHHHHHHTT-HHHHHHHHHHHHHHHHTTT--HHHHHHHHHHHH--

Radius of gyration: 18.62 Å; chains: 1; bounding box: 38×23×54 Å